Protein AF-A0A415ZCZ3-F1 (afdb_monomer)

pLDDT: mean 74.52, std 12.91, range [37.44, 90.75]

Secondary structure (DSSP, 8-state):
--SHHHHHHHHHHHHHHHTSTTS-TT-EEEEEEE-TTS-EEEEEEETTEEEE-SEEEEEEEETTEEEEEEEETT-------EEEEEESSSEEEEEEE--TTTT-EEEE-SEEEEEEEETTEEEEEEEETTEEEEEEEE--HHHHHHHHHHHHHHHHHHHHHHHHHHHHT-

Radius of gyration: 15.74 Å; Cα contacts (8 Å, |Δi|>4): 331; chains: 1; bounding box: 46×40×37 Å

Sequence (170 aa):
MKNYDLMTENARNMLQFAQRPDSGENVAVIVGTYDKKGRAVAVLWTGGCAISLDEVHGVWATDTGYGEIHYEKASEEDFEYGIFVESGDTMHFYIQLPDRQRGGRVVMASDLLITAVAGDYIFIFHAARDKFARFAYSNKPLLKAEVDLLTFEAQRALLECLQLNFEEER

Structure (mmCIF, N/CA/C/O backbone):
data_AF-A0A415ZCZ3-F1
#
_entry.id   AF-A0A415ZCZ3-F1
#
loop_
_atom_site.group_PDB
_atom_site.id
_atom_site.type_symbol
_atom_site.label_atom_id
_atom_site.label_alt_id
_atom_site.label_comp_id
_atom_site.label_asym_id
_atom_site.label_entity_id
_atom_site.label_seq_id
_atom_site.pdbx_PDB_ins_code
_atom_site.Cartn_x
_atom_site.Cartn_y
_atom_site.Cartn_z
_atom_site.occupancy
_atom_site.B_iso_or_equiv
_atom_site.auth_seq_id
_atom_site.auth_comp_id
_atom_site.auth_asym_id
_atom_site.auth_atom_id
_atom_site.pdbx_PDB_model_num
ATOM 1 N N . MET A 1 1 ? 4.910 22.446 -21.484 1.00 40.47 1 MET A N 1
ATOM 2 C CA . MET A 1 1 ? 4.104 22.406 -20.240 1.00 40.47 1 MET A CA 1
ATOM 3 C C . MET A 1 1 ? 2.751 21.797 -20.571 1.00 40.47 1 MET A C 1
ATOM 5 O O . MET A 1 1 ? 2.082 22.442 -21.367 1.00 40.47 1 MET A O 1
ATOM 9 N N . LYS A 1 2 ? 2.398 20.598 -20.052 1.00 37.44 2 LYS A N 1
ATOM 10 C CA . LYS A 1 2 ? 0.999 20.085 -19.937 1.00 37.44 2 LYS A CA 1
ATOM 11 C C . LYS A 1 2 ? 0.793 18.630 -19.437 1.00 37.44 2 LYS A C 1
ATOM 13 O O . LYS A 1 2 ? -0.345 18.202 -19.399 1.00 37.44 2 LYS A O 1
ATOM 18 N N . ASN A 1 3 ? 1.815 17.880 -19.002 1.00 41.22 3 ASN A N 1
ATOM 19 C CA . ASN A 1 3 ? 1.598 16.513 -18.463 1.00 41.22 3 ASN A CA 1
ATOM 20 C C . ASN A 1 3 ? 1.429 16.439 -16.933 1.00 41.22 3 ASN A C 1
ATOM 22 O O . ASN A 1 3 ? 1.062 15.391 -16.418 1.00 41.22 3 ASN A O 1
ATOM 26 N N . TYR A 1 4 ? 1.702 17.530 -16.208 1.00 43.53 4 TYR A N 1
ATOM 27 C CA . TYR A 1 4 ? 1.700 17.534 -14.738 1.00 43.53 4 TYR A CA 1
ATOM 28 C C . TYR A 1 4 ? 0.295 17.529 -14.115 1.00 43.53 4 TYR A C 1
ATOM 30 O O . TYR A 1 4 ? 0.147 17.067 -12.992 1.00 43.53 4 TYR A O 1
ATOM 38 N N . ASP A 1 5 ? -0.726 18.004 -14.835 1.00 58.34 5 ASP A N 1
ATOM 39 C CA . ASP A 1 5 ? -2.103 18.057 -14.317 1.00 58.34 5 ASP A CA 1
ATOM 40 C C . ASP A 1 5 ? -2.784 16.683 -14.376 1.00 58.34 5 ASP A C 1
ATOM 42 O O . ASP A 1 5 ? -3.421 16.255 -13.419 1.00 58.34 5 ASP A O 1
ATOM 46 N N . LEU A 1 6 ? -2.556 15.943 -15.467 1.00 57.22 6 LEU A N 1
ATOM 47 C CA . LEU A 1 6 ? -3.277 14.706 -15.767 1.00 57.22 6 LEU A CA 1
ATOM 48 C C . LEU A 1 6 ? -3.052 13.611 -14.711 1.00 57.22 6 LEU A C 1
ATOM 50 O O . LEU A 1 6 ? -3.971 12.883 -14.365 1.00 57.22 6 LEU A O 1
ATOM 54 N N . MET A 1 7 ? -1.834 13.485 -14.179 1.00 58.12 7 MET A N 1
ATOM 55 C CA . MET A 1 7 ? -1.492 12.391 -13.258 1.00 58.12 7 MET A CA 1
ATOM 56 C C . MET A 1 7 ? -2.022 12.627 -11.840 1.00 58.12 7 MET A C 1
ATOM 58 O O . MET A 1 7 ? -2.526 11.705 -11.203 1.00 58.12 7 MET A O 1
ATOM 62 N N . THR A 1 8 ? -1.969 13.869 -11.363 1.00 61.91 8 THR A N 1
ATOM 63 C CA . THR A 1 8 ? -2.585 14.272 -10.091 1.00 61.91 8 THR A CA 1
ATOM 64 C C . THR A 1 8 ? -4.110 14.221 -10.183 1.00 61.91 8 THR A C 1
ATOM 66 O O . THR A 1 8 ? -4.783 13.807 -9.238 1.00 61.91 8 THR A O 1
ATOM 69 N N . GLU A 1 9 ? -4.663 14.603 -11.335 1.00 67.12 9 GLU A N 1
ATOM 70 C CA . GLU A 1 9 ? -6.082 14.458 -11.643 1.00 67.12 9 GLU A CA 1
ATOM 71 C C . GLU A 1 9 ? -6.502 12.980 -11.646 1.00 67.12 9 GLU A C 1
ATOM 73 O O . GLU A 1 9 ? -7.494 12.642 -11.008 1.00 67.12 9 GLU A O 1
ATOM 78 N N . ASN A 1 10 ? -5.705 12.079 -12.229 1.00 63.59 10 ASN A N 1
ATOM 79 C CA . ASN A 1 10 ? -5.959 10.635 -12.206 1.00 63.59 10 ASN A CA 1
ATOM 80 C C . ASN A 1 10 ? -5.944 10.054 -10.784 1.00 63.59 10 ASN A C 1
ATOM 82 O O . ASN A 1 10 ? -6.875 9.342 -10.411 1.00 63.59 10 ASN A O 1
ATOM 86 N N . ALA A 1 11 ? -4.956 10.405 -9.954 1.00 64.94 11 ALA A N 1
ATOM 87 C CA . ALA A 1 11 ? -4.920 9.990 -8.547 1.00 64.94 11 ALA A CA 1
ATOM 88 C C . ALA A 1 11 ? -6.154 10.478 -7.768 1.00 64.94 11 ALA A C 1
ATOM 90 O O . ALA A 1 11 ? -6.779 9.721 -7.020 1.00 64.94 11 ALA A O 1
ATOM 91 N N . ARG A 1 12 ? -6.560 11.737 -7.986 1.00 71.62 12 ARG A N 1
ATOM 92 C CA . ARG A 1 12 ? -7.781 12.299 -7.394 1.00 71.62 12 ARG A CA 1
ATOM 93 C C . ARG A 1 12 ? -9.034 11.580 -7.893 1.00 71.62 12 ARG A C 1
ATOM 95 O O . ARG A 1 12 ? -9.917 11.297 -7.088 1.00 71.62 12 ARG A O 1
ATOM 102 N N . ASN A 1 13 ? -9.110 11.273 -9.184 1.00 73.62 13 ASN A N 1
ATOM 103 C CA . ASN A 1 13 ? -10.232 10.559 -9.787 1.00 73.62 13 ASN A CA 1
ATOM 104 C C . ASN A 1 13 ? -10.347 9.137 -9.234 1.00 73.62 13 ASN A C 1
ATOM 106 O O . ASN A 1 13 ? -11.454 8.702 -8.933 1.00 73.62 13 ASN A O 1
ATOM 110 N N . MET A 1 14 ? -9.226 8.443 -9.024 1.00 72.25 14 MET A N 1
ATOM 111 C CA . MET A 1 14 ? -9.206 7.116 -8.402 1.00 72.25 14 MET A CA 1
ATOM 112 C C . MET A 1 14 ? -9.674 7.150 -6.954 1.00 72.25 14 MET A C 1
ATOM 114 O O . MET A 1 14 ? -10.508 6.338 -6.563 1.00 72.25 14 MET A O 1
ATOM 118 N N . LEU A 1 15 ? -9.224 8.135 -6.174 1.00 76.00 15 LEU A N 1
ATOM 119 C CA . LEU A 1 15 ? -9.724 8.329 -4.815 1.00 76.00 15 LEU A CA 1
ATOM 120 C C . LEU A 1 15 ? -11.236 8.606 -4.808 1.00 76.00 15 LEU A C 1
ATOM 122 O O . LEU A 1 15 ? -11.975 7.992 -4.041 1.00 76.00 15 LEU A O 1
ATOM 126 N N . GLN A 1 16 ? -11.712 9.493 -5.687 1.00 78.38 16 GLN A N 1
ATOM 127 C CA . GLN A 1 16 ? -13.141 9.779 -5.833 1.00 78.38 16 GLN A CA 1
ATOM 128 C C . GLN A 1 16 ? -13.938 8.555 -6.288 1.00 78.38 16 GLN A C 1
ATOM 130 O O . GLN A 1 16 ? -15.086 8.397 -5.883 1.00 78.38 16 GLN A O 1
ATOM 135 N N . PHE A 1 17 ? -13.357 7.704 -7.133 1.00 76.81 17 PHE A N 1
ATOM 136 C CA . PHE A 1 17 ? -13.985 6.476 -7.599 1.00 76.81 17 PHE A CA 1
ATOM 137 C C . PHE A 1 17 ? -14.073 5.436 -6.478 1.00 76.81 17 PHE A C 1
ATOM 139 O O . PHE A 1 17 ? -15.163 4.938 -6.220 1.00 76.81 17 PHE A O 1
ATOM 146 N N . ALA A 1 18 ? -12.987 5.194 -5.737 1.00 77.12 18 ALA A N 1
ATOM 147 C CA . ALA A 1 18 ? -12.953 4.292 -4.578 1.00 77.12 18 ALA A CA 1
ATOM 148 C C . ALA A 1 18 ? -13.949 4.696 -3.473 1.00 77.12 18 ALA A C 1
ATOM 150 O O . ALA A 1 18 ? -14.417 3.861 -2.700 1.00 77.12 18 ALA A O 1
ATOM 151 N N . GLN A 1 19 ? -14.288 5.986 -3.407 1.00 78.75 19 GLN A N 1
ATOM 152 C CA . GLN A 1 19 ? -15.287 6.554 -2.499 1.00 78.75 19 GLN A CA 1
ATOM 153 C C . GLN A 1 19 ? -16.737 6.331 -2.945 1.00 78.75 19 GLN A C 1
ATOM 155 O O . GLN A 1 19 ? -17.657 6.627 -2.178 1.00 78.75 19 GLN A O 1
ATOM 160 N N . ARG A 1 20 ? -16.979 5.816 -4.154 1.00 80.81 20 ARG A N 1
ATOM 161 C CA . ARG A 1 20 ? -18.340 5.531 -4.608 1.00 80.81 20 ARG A CA 1
ATOM 162 C C . ARG A 1 20 ? -18.822 4.181 -4.068 1.00 80.81 20 ARG A C 1
ATOM 164 O O . ARG A 1 20 ? -18.077 3.203 -4.159 1.00 80.81 20 ARG A O 1
ATOM 171 N N . PRO A 1 21 ? -20.071 4.088 -3.577 1.00 75.81 21 PRO A N 1
ATOM 172 C CA . PRO A 1 21 ? -20.645 2.828 -3.098 1.00 75.81 21 PRO A CA 1
ATOM 173 C C . PRO A 1 21 ? -20.741 1.718 -4.159 1.00 75.81 21 PRO A C 1
ATOM 175 O O . PRO A 1 21 ? -20.871 0.553 -3.806 1.00 75.81 21 PRO A O 1
ATOM 178 N N . ASP A 1 22 ? -20.706 2.064 -5.449 1.00 75.38 22 ASP A N 1
ATOM 179 C CA . ASP A 1 22 ? -20.838 1.151 -6.592 1.00 75.38 22 ASP A CA 1
ATOM 180 C C . ASP A 1 22 ? -19.497 0.750 -7.234 1.00 75.38 22 ASP A C 1
ATOM 182 O O . ASP A 1 22 ? -19.489 -0.002 -8.206 1.00 75.38 22 ASP A O 1
ATOM 186 N N . SER A 1 23 ? -18.362 1.199 -6.683 1.00 67.56 23 SER A N 1
ATOM 187 C CA . SER A 1 23 ? -17.012 0.924 -7.214 1.00 67.56 23 SER A CA 1
ATOM 188 C C . SER A 1 23 ? -16.586 -0.555 -7.178 1.00 67.56 23 SER A C 1
ATOM 190 O O . SER A 1 23 ? -15.563 -0.916 -7.761 1.00 67.56 23 SER A O 1
ATOM 192 N N . GLY A 1 24 ? -17.390 -1.424 -6.554 1.00 64.62 24 GLY A N 1
ATOM 193 C CA . GLY A 1 24 ? -17.124 -2.855 -6.407 1.00 64.62 24 GLY A CA 1
ATOM 194 C C . GLY A 1 24 ? -15.917 -3.158 -5.509 1.00 64.62 24 GLY A C 1
ATOM 195 O O . GLY A 1 24 ? -15.283 -2.265 -4.956 1.00 64.62 24 GLY A O 1
ATOM 196 N N . GLU A 1 25 ? -15.585 -4.443 -5.362 1.00 60.44 25 GLU A N 1
ATOM 197 C CA . GLU A 1 25 ? -14.446 -4.908 -4.540 1.00 60.44 25 GLU A CA 1
ATOM 198 C C . GLU A 1 25 ? -13.083 -4.737 -5.234 1.00 60.44 25 GLU A C 1
ATOM 200 O O . GLU A 1 25 ? -12.035 -5.004 -4.652 1.00 60.44 25 GLU A O 1
ATOM 205 N N . ASN A 1 26 ? -13.087 -4.299 -6.493 1.00 62.44 26 ASN A N 1
ATOM 206 C CA . ASN A 1 26 ? -11.897 -4.283 -7.337 1.00 62.44 26 ASN A CA 1
ATOM 207 C C . ASN A 1 26 ? 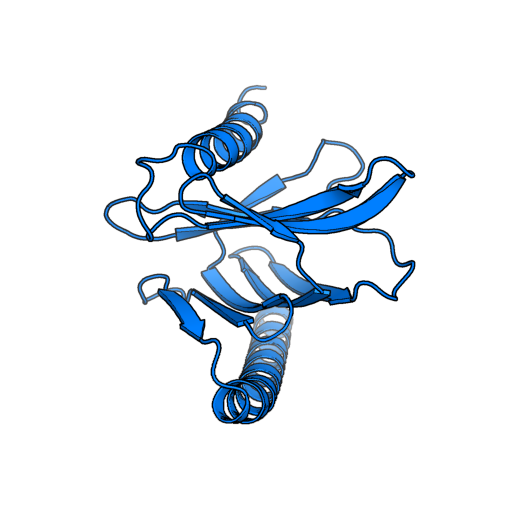-11.065 -3.005 -7.181 1.00 62.44 26 ASN A C 1
ATOM 209 O O . ASN A 1 26 ? -9.967 -2.934 -7.727 1.00 62.44 26 ASN A O 1
ATOM 213 N N . VAL A 1 27 ? -11.567 -1.976 -6.496 1.00 71.56 27 VAL A N 1
ATOM 214 C CA . VAL A 1 27 ? -10.825 -0.728 -6.286 1.00 71.56 27 VAL A CA 1
ATOM 215 C C . VAL A 1 27 ? -10.453 -0.573 -4.827 1.00 71.56 27 VAL A C 1
ATOM 217 O O . VAL A 1 27 ? -11.296 -0.651 -3.933 1.00 71.56 27 VAL A O 1
ATOM 220 N N . ALA A 1 28 ? -9.174 -0.302 -4.606 1.00 77.69 28 ALA A N 1
ATOM 221 C CA . ALA A 1 28 ? -8.606 -0.017 -3.307 1.00 77.69 28 ALA A CA 1
ATOM 222 C C . ALA A 1 28 ? -7.599 1.130 -3.430 1.00 77.69 28 ALA A C 1
ATOM 224 O O . ALA A 1 28 ? -6.889 1.249 -4.419 1.00 77.69 28 ALA A O 1
ATOM 225 N N . VAL A 1 29 ? -7.521 2.010 -2.444 1.00 79.88 29 VAL A N 1
ATOM 226 C CA . VAL A 1 29 ? -6.550 3.111 -2.439 1.00 79.88 29 VAL A CA 1
ATOM 227 C C . VAL A 1 29 ? -6.030 3.269 -1.019 1.00 79.88 29 VAL A C 1
ATOM 229 O O . VAL A 1 29 ? -6.824 3.495 -0.112 1.00 79.88 29 VAL A O 1
ATOM 232 N N . ILE A 1 30 ? -4.717 3.156 -0.813 1.00 83.50 30 ILE A N 1
ATOM 233 C CA . ILE A 1 30 ? -4.075 3.418 0.481 1.00 83.50 30 ILE A CA 1
ATOM 234 C C . ILE A 1 30 ? -3.425 4.792 0.418 1.00 83.50 30 ILE A C 1
ATOM 236 O O . ILE A 1 30 ? -2.528 5.026 -0.386 1.00 83.50 30 ILE A O 1
ATOM 240 N N . VAL A 1 31 ? -3.846 5.703 1.287 1.00 79.75 31 VAL A N 1
ATOM 241 C CA . VAL A 1 31 ? -3.305 7.066 1.339 1.00 79.75 31 VAL A CA 1
ATOM 242 C C . VAL A 1 31 ? -2.884 7.409 2.760 1.00 79.75 31 VAL A C 1
ATOM 244 O O . VAL A 1 31 ? -3.649 7.204 3.704 1.00 79.75 31 VAL A O 1
ATOM 247 N N . GLY A 1 32 ? -1.681 7.971 2.898 1.00 76.50 32 GLY A N 1
ATOM 248 C CA . GLY A 1 32 ? -1.281 8.708 4.093 1.00 76.50 32 GLY A CA 1
ATOM 249 C C . GLY A 1 32 ? -2.005 10.057 4.160 1.00 76.50 32 GLY A C 1
ATOM 250 O O . GLY A 1 32 ? -2.003 10.824 3.201 1.00 76.50 32 GLY A O 1
ATOM 251 N N . THR A 1 33 ? -2.657 10.343 5.280 1.00 73.12 33 THR A N 1
ATOM 252 C CA . THR A 1 33 ? -3.367 11.599 5.563 1.00 73.12 33 THR A CA 1
ATOM 253 C C . THR A 1 33 ? -3.140 12.007 7.020 1.00 73.12 33 THR A C 1
ATOM 255 O O . THR A 1 33 ? -2.425 11.337 7.756 1.00 73.12 33 THR A O 1
ATOM 258 N N . TYR A 1 34 ? -3.763 13.097 7.461 1.00 75.62 34 TYR A N 1
ATOM 259 C CA . TYR A 1 34 ? -3.776 13.523 8.857 1.00 75.62 34 TYR A CA 1
ATOM 260 C C . TYR A 1 34 ? -5.191 13.462 9.444 1.00 75.62 34 TYR A C 1
ATOM 262 O O . TYR A 1 34 ? -6.181 13.723 8.753 1.00 75.62 34 TYR A O 1
ATOM 270 N N . ASP A 1 35 ? -5.301 13.115 10.727 1.00 77.38 35 ASP A N 1
ATOM 271 C CA . ASP A 1 35 ? -6.559 13.173 11.470 1.00 77.38 35 ASP A CA 1
ATOM 272 C C . ASP A 1 35 ? -6.926 14.616 11.884 1.00 77.38 35 ASP A C 1
ATOM 274 O O . ASP A 1 35 ? -6.181 15.571 11.664 1.00 77.38 35 ASP A O 1
ATOM 278 N N . LYS A 1 36 ? -8.083 14.806 12.538 1.00 76.38 36 LYS A N 1
ATOM 279 C CA . LYS A 1 36 ? -8.549 16.138 12.989 1.00 76.38 36 LYS A CA 1
ATOM 280 C C . LYS A 1 36 ? -7.614 16.834 13.991 1.00 76.38 36 LYS A C 1
ATOM 282 O O . LYS A 1 36 ? -7.793 18.021 14.246 1.00 76.38 36 LYS A O 1
ATOM 287 N N . LYS A 1 37 ? -6.683 16.102 14.605 1.00 81.94 37 LYS A N 1
ATOM 288 C CA . LYS A 1 37 ? -5.676 16.620 15.538 1.00 81.94 37 LYS A CA 1
ATOM 289 C C . LYS A 1 37 ? -4.319 16.829 14.853 1.00 81.94 37 LYS A C 1
ATOM 291 O O . LYS A 1 37 ? -3.369 17.185 15.540 1.00 81.94 37 LYS A O 1
ATOM 296 N N . GLY A 1 38 ? -4.231 16.615 13.539 1.00 73.19 38 GLY A N 1
ATOM 297 C CA . GLY A 1 38 ? -2.998 16.738 12.767 1.00 73.19 38 GLY A CA 1
ATOM 298 C C . GLY A 1 38 ? -2.050 15.548 12.914 1.00 73.19 38 GLY A C 1
ATOM 299 O O . GLY A 1 38 ? -0.875 15.692 12.606 1.00 73.19 38 GLY A O 1
ATOM 300 N N . ARG A 1 39 ? -2.516 14.388 13.398 1.00 78.81 39 ARG A N 1
ATOM 301 C CA . ARG A 1 39 ? -1.683 13.178 13.521 1.00 78.81 39 ARG A CA 1
ATOM 302 C C . ARG A 1 39 ? -1.713 12.384 12.225 1.00 78.81 39 ARG A C 1
ATOM 304 O O . ARG A 1 39 ? -2.796 12.205 11.670 1.00 78.81 39 ARG A O 1
ATOM 311 N N . ALA A 1 40 ? -0.560 11.899 11.773 1.00 75.75 40 ALA A N 1
ATOM 312 C CA . ALA A 1 40 ? -0.463 11.085 10.567 1.00 75.75 40 ALA A CA 1
ATOM 313 C C . ALA A 1 40 ? -1.246 9.768 10.718 1.00 75.75 40 ALA A C 1
ATOM 315 O O . ALA A 1 40 ? -1.154 9.079 11.736 1.00 75.75 40 ALA A O 1
ATOM 316 N N . VAL A 1 41 ? -2.039 9.426 9.705 1.00 79.12 41 VAL A N 1
ATOM 317 C CA . VAL A 1 41 ? -2.822 8.190 9.618 1.00 79.12 41 VAL A CA 1
ATOM 318 C C . VAL A 1 41 ? -2.809 7.638 8.197 1.00 79.12 41 VAL A 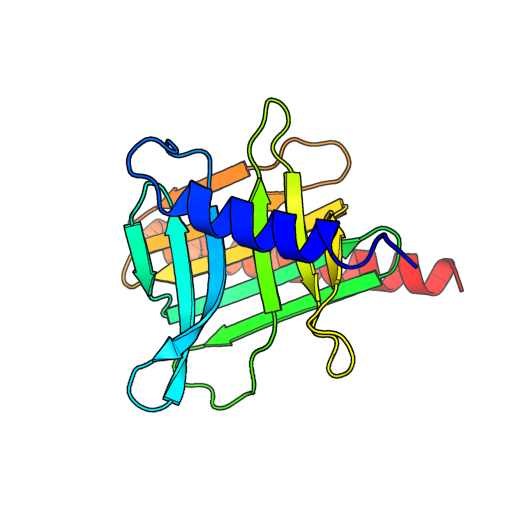C 1
ATOM 320 O O . VAL A 1 41 ? -2.981 8.390 7.242 1.00 79.12 41 VAL A O 1
ATOM 323 N N . ALA A 1 42 ? -2.665 6.326 8.041 1.00 85.56 42 ALA A N 1
ATOM 324 C CA . ALA A 1 42 ? -2.911 5.663 6.764 1.00 85.56 42 ALA A CA 1
ATOM 325 C C . ALA A 1 42 ? -4.381 5.220 6.676 1.00 85.56 42 ALA A C 1
ATOM 327 O O . ALA A 1 42 ? -4.969 4.757 7.658 1.00 85.56 42 ALA A O 1
ATOM 328 N N . VAL A 1 43 ? -5.001 5.385 5.507 1.00 86.75 43 VAL A N 1
ATOM 329 C CA . VAL A 1 43 ? -6.408 5.029 5.272 1.00 86.75 43 VAL A CA 1
ATOM 330 C C . VAL A 1 43 ? -6.538 4.238 3.979 1.00 86.75 43 VAL A C 1
ATOM 332 O O . VAL A 1 43 ? -6.078 4.688 2.930 1.00 86.75 43 VAL A O 1
ATOM 335 N N . LEU A 1 44 ? -7.210 3.090 4.060 1.00 87.44 44 LEU A N 1
ATOM 336 C CA . LEU A 1 44 ? -7.666 2.306 2.918 1.00 87.44 44 LEU A CA 1
ATOM 337 C C . LEU A 1 44 ? -9.069 2.761 2.499 1.00 87.44 44 LEU A C 1
ATOM 339 O O . LEU A 1 44 ? -10.006 2.723 3.296 1.00 87.44 44 LEU A O 1
ATOM 343 N N . TRP A 1 45 ? -9.219 3.141 1.236 1.00 84.06 45 TRP A N 1
ATOM 344 C CA . TRP A 1 45 ? -10.490 3.459 0.596 1.00 84.06 45 TRP A CA 1
ATOM 345 C C . TRP A 1 45 ? -10.881 2.346 -0.367 1.00 84.06 45 TRP A C 1
ATOM 347 O O . TRP A 1 45 ? -10.116 2.040 -1.278 1.00 84.06 45 TRP A O 1
ATOM 357 N N . THR A 1 46 ? -12.052 1.743 -0.183 1.00 81.94 46 THR A N 1
ATOM 358 C CA . THR A 1 46 ? -12.570 0.679 -1.059 1.00 81.94 46 THR A CA 1
ATOM 359 C C . THR A 1 46 ? -14.087 0.566 -0.917 1.00 81.94 46 THR A C 1
ATOM 361 O O . THR A 1 46 ? -14.600 0.705 0.194 1.00 81.94 46 THR A O 1
ATOM 364 N N . GLY A 1 47 ? -14.826 0.365 -2.015 1.00 77.06 47 GLY A N 1
ATOM 365 C CA . GLY A 1 47 ? -16.284 0.172 -1.982 1.00 77.06 47 GLY A CA 1
ATOM 366 C C . GLY A 1 47 ? -17.064 1.286 -1.265 1.00 77.06 47 GLY A C 1
ATOM 367 O O . GLY A 1 47 ? -18.027 1.011 -0.551 1.00 77.06 47 GLY A O 1
ATOM 368 N N . GLY A 1 48 ? -16.609 2.540 -1.357 1.00 77.06 48 GLY A N 1
ATOM 369 C CA . GLY A 1 48 ? -17.194 3.677 -0.637 1.00 77.06 48 GLY A CA 1
ATOM 370 C C . GLY A 1 48 ? -16.920 3.712 0.871 1.00 77.06 48 GLY A C 1
ATOM 371 O O . GLY A 1 48 ? -17.436 4.584 1.570 1.00 77.06 48 GLY A O 1
ATOM 372 N N . CYS A 1 49 ? -16.099 2.796 1.381 1.00 81.88 49 CYS A N 1
ATOM 373 C CA . CYS A 1 49 ? -15.683 2.726 2.775 1.00 81.88 49 CYS A CA 1
ATOM 374 C C . CYS A 1 49 ? -14.287 3.332 2.964 1.00 81.88 49 CYS A C 1
ATOM 376 O O . CYS A 1 49 ? -13.432 3.240 2.085 1.00 81.88 49 CYS A O 1
ATOM 378 N N . ALA A 1 50 ? -14.058 3.922 4.140 1.00 86.50 50 ALA A N 1
ATOM 379 C CA . ALA A 1 50 ? -12.759 4.421 4.583 1.00 86.50 50 ALA A CA 1
ATOM 380 C C . ALA A 1 50 ? -12.355 3.679 5.860 1.00 86.50 50 ALA A C 1
ATOM 382 O O . ALA A 1 50 ? -13.042 3.773 6.880 1.00 86.50 50 ALA A O 1
ATOM 383 N N . ILE A 1 51 ? -11.255 2.937 5.802 1.00 88.12 51 ILE A N 1
ATOM 384 C CA . ILE A 1 51 ? -10.768 2.080 6.881 1.00 88.12 51 ILE A CA 1
ATOM 385 C C . ILE A 1 51 ? -9.426 2.635 7.345 1.00 88.12 51 ILE A C 1
ATOM 387 O O . ILE A 1 51 ? -8.467 2.674 6.578 1.00 88.12 51 ILE A O 1
ATOM 391 N N . SER A 1 52 ? -9.349 3.089 8.596 1.00 89.31 52 SER A N 1
ATOM 392 C CA . SER A 1 52 ? -8.070 3.478 9.196 1.00 89.31 52 SER A CA 1
ATOM 393 C C . SER A 1 52 ? -7.186 2.250 9.375 1.00 89.31 52 SER A C 1
ATOM 395 O O . SER A 1 52 ? -7.633 1.250 9.933 1.00 89.31 52 SER A O 1
ATOM 397 N N . LEU A 1 53 ? -5.946 2.354 8.916 1.00 89.19 53 LEU A N 1
ATOM 398 C CA . LEU A 1 53 ? -4.948 1.301 9.016 1.00 89.19 53 LEU A CA 1
ATOM 399 C C . LEU A 1 53 ? -4.110 1.521 10.278 1.00 89.19 53 LEU A C 1
ATOM 401 O O . LEU A 1 53 ? -3.852 2.658 10.680 1.00 89.19 53 LEU A O 1
ATOM 405 N N . ASP A 1 54 ? -3.716 0.426 10.913 1.00 89.06 54 ASP A N 1
ATOM 406 C CA . ASP A 1 54 ? -2.812 0.422 12.061 1.00 89.06 54 ASP A CA 1
ATOM 407 C C . ASP A 1 54 ? -1.350 0.276 11.618 1.00 89.06 54 ASP A C 1
ATOM 409 O O . ASP A 1 54 ? -0.460 0.836 12.255 1.00 89.06 54 ASP A O 1
ATOM 413 N N . GLU A 1 55 ? -1.122 -0.411 10.497 1.00 87.75 55 GLU A N 1
ATOM 414 C CA . GLU A 1 55 ? 0.201 -0.748 9.973 1.00 87.75 55 GLU A CA 1
ATOM 415 C C . GLU A 1 55 ? 0.140 -0.891 8.445 1.00 87.75 55 GLU A C 1
ATOM 417 O O . GLU A 1 55 ? -0.868 -1.362 7.905 1.00 87.75 55 GLU A O 1
ATOM 422 N N . VAL A 1 56 ? 1.194 -0.467 7.746 1.00 86.56 56 VAL A N 1
ATOM 423 C CA . VAL A 1 56 ? 1.384 -0.692 6.305 1.00 86.56 56 VAL A CA 1
ATOM 424 C C . VAL A 1 56 ? 2.855 -0.965 6.033 1.00 86.56 56 VAL A C 1
ATOM 426 O O . VAL A 1 56 ? 3.687 -0.088 6.249 1.00 86.56 56 VAL A O 1
ATOM 429 N N . HIS A 1 57 ? 3.166 -2.125 5.469 1.00 86.81 57 HIS A N 1
ATOM 430 C CA . HIS A 1 57 ? 4.510 -2.456 5.009 1.00 86.81 57 HIS A CA 1
ATOM 431 C C . HIS A 1 57 ? 4.500 -2.832 3.547 1.00 86.81 57 HIS A C 1
ATOM 433 O O . HIS A 1 57 ? 3.570 -3.478 3.069 1.00 86.81 57 HIS A O 1
ATOM 439 N N . GLY A 1 58 ? 5.539 -2.459 2.816 1.00 87.62 58 GLY A N 1
ATOM 440 C CA . GLY A 1 58 ? 5.653 -2.928 1.454 1.00 87.62 58 GLY A CA 1
ATOM 441 C C . GLY A 1 58 ? 6.900 -2.502 0.729 1.00 87.62 58 GLY A C 1
ATOM 442 O O . GLY A 1 58 ? 7.620 -1.598 1.139 1.00 87.62 58 GLY A O 1
ATOM 443 N N . VAL A 1 59 ? 7.097 -3.163 -0.401 1.00 88.12 59 VAL A N 1
ATOM 444 C CA . VAL A 1 59 ? 8.163 -2.876 -1.352 1.00 88.12 59 VAL A CA 1
ATOM 445 C C . VAL A 1 59 ? 7.525 -2.619 -2.700 1.00 88.12 59 VAL A C 1
ATOM 447 O O . VAL A 1 59 ? 6.515 -3.237 -3.063 1.00 88.12 59 VAL A O 1
ATOM 450 N N . TRP A 1 60 ? 8.115 -1.696 -3.442 1.00 86.81 60 TRP A N 1
ATOM 451 C CA . TRP A 1 60 ? 7.680 -1.367 -4.781 1.00 86.81 60 TRP A CA 1
ATOM 452 C C . TRP A 1 60 ? 8.846 -1.141 -5.726 1.00 86.81 60 TRP A C 1
ATOM 454 O O . TRP A 1 60 ? 9.918 -0.699 -5.321 1.00 86.81 60 TRP A O 1
ATOM 464 N N . ALA A 1 61 ? 8.595 -1.385 -7.006 1.00 86.25 61 ALA A N 1
ATOM 465 C CA . ALA A 1 61 ? 9.482 -1.058 -8.104 1.00 86.25 61 ALA A CA 1
ATOM 466 C C . ALA A 1 61 ? 8.717 -0.439 -9.268 1.00 86.25 61 ALA A C 1
ATOM 468 O O . ALA A 1 61 ? 7.529 -0.674 -9.476 1.00 86.25 61 ALA A O 1
ATOM 469 N N . THR A 1 62 ? 9.441 0.350 -10.040 1.00 81.12 62 THR A N 1
ATOM 470 C CA . THR A 1 62 ? 9.048 0.941 -11.313 1.00 81.12 62 THR A CA 1
ATOM 471 C C . THR A 1 62 ? 10.204 0.765 -12.285 1.00 81.12 62 THR A C 1
ATOM 473 O O . THR A 1 62 ? 11.327 0.475 -11.874 1.00 81.12 62 THR A O 1
ATOM 476 N N . ASP A 1 63 ? 9.982 1.094 -13.554 1.00 77.62 63 ASP A N 1
ATOM 477 C CA . ASP A 1 63 ? 11.047 1.103 -14.564 1.00 77.62 63 ASP A CA 1
ATOM 478 C C . ASP A 1 63 ? 12.215 2.057 -14.241 1.00 77.62 63 ASP A C 1
ATOM 480 O O . ASP A 1 63 ? 13.251 2.003 -14.893 1.00 77.62 63 ASP A O 1
ATOM 484 N N . THR A 1 64 ? 12.051 2.980 -13.287 1.00 75.56 64 THR A N 1
ATOM 485 C CA . THR A 1 64 ? 13.043 4.031 -12.993 1.00 75.56 64 THR A CA 1
ATOM 486 C C . THR A 1 64 ? 13.550 4.039 -11.555 1.00 75.56 64 THR A C 1
ATOM 488 O O . THR A 1 64 ? 14.360 4.894 -11.204 1.00 75.56 64 THR A O 1
ATOM 491 N N . GLY A 1 65 ? 13.066 3.136 -10.708 1.00 82.06 65 GLY A N 1
ATOM 492 C CA . GLY A 1 65 ? 13.474 3.072 -9.309 1.00 82.06 65 GLY A CA 1
ATOM 493 C C . GLY A 1 65 ? 12.585 2.164 -8.480 1.00 82.06 65 GLY A C 1
ATOM 494 O O . GLY A 1 65 ? 11.523 1.740 -8.934 1.00 82.06 65 GLY A O 1
ATOM 495 N N . TYR A 1 66 ? 13.012 1.920 -7.250 1.00 86.69 66 TYR A N 1
ATOM 496 C CA . TYR A 1 66 ? 12.326 1.097 -6.262 1.00 86.69 66 TYR A CA 1
ATOM 497 C C . TYR A 1 66 ? 12.338 1.787 -4.895 1.00 86.69 66 TYR A C 1
ATOM 499 O O . TYR A 1 66 ? 13.048 2.778 -4.695 1.00 86.69 66 TYR A O 1
ATOM 507 N N . GLY A 1 67 ? 11.564 1.262 -3.952 1.00 82.56 67 GLY A N 1
ATOM 508 C CA . GLY A 1 67 ? 11.559 1.756 -2.586 1.00 82.56 67 GLY A CA 1
ATOM 509 C C . GLY A 1 67 ? 10.703 0.928 -1.643 1.00 82.56 67 GLY A C 1
ATOM 510 O O . GLY A 1 67 ? 10.113 -0.087 -2.017 1.00 82.56 67 GLY A O 1
ATOM 511 N N . GLU A 1 68 ? 10.647 1.406 -0.407 1.00 84.56 68 GLU A N 1
ATOM 512 C CA . GLU A 1 68 ? 9.949 0.765 0.699 1.00 84.56 68 GLU A CA 1
ATOM 513 C C . GLU A 1 68 ? 8.879 1.691 1.284 1.00 84.56 68 GLU A C 1
ATOM 515 O O . GLU A 1 68 ? 8.868 2.906 1.065 1.00 84.56 68 GLU A O 1
ATOM 520 N N . ILE A 1 69 ? 7.949 1.078 2.001 1.00 80.31 69 ILE A N 1
ATOM 521 C CA . ILE A 1 69 ? 6.750 1.661 2.590 1.00 80.31 69 ILE A CA 1
ATOM 522 C C . ILE A 1 69 ? 6.682 1.109 4.011 1.00 80.31 69 ILE A C 1
ATOM 524 O O . ILE A 1 69 ? 6.624 -0.106 4.185 1.00 80.31 69 ILE A O 1
ATOM 528 N N . HIS A 1 70 ? 6.705 1.987 5.014 1.00 81.69 70 HIS A N 1
ATOM 529 C CA . HIS A 1 70 ? 6.689 1.613 6.430 1.00 81.69 70 HIS A CA 1
ATOM 530 C C . HIS A 1 70 ? 5.823 2.572 7.234 1.00 81.69 70 HIS A C 1
ATOM 532 O O . HIS A 1 70 ? 6.262 3.665 7.573 1.00 81.69 70 HIS A O 1
ATOM 538 N N . TYR A 1 71 ? 4.593 2.164 7.535 1.00 82.19 71 TYR A N 1
ATOM 539 C CA . TYR A 1 71 ? 3.657 2.880 8.394 1.00 82.19 71 TYR A CA 1
ATOM 540 C C . TYR A 1 71 ? 3.388 2.049 9.631 1.00 82.19 71 TYR A C 1
ATOM 542 O O . TYR A 1 71 ? 2.967 0.902 9.515 1.00 82.19 71 TYR A O 1
ATOM 550 N N . GLU A 1 72 ? 3.499 2.669 10.795 1.00 82.69 72 GLU A N 1
ATOM 551 C CA . GLU A 1 72 ? 2.971 2.120 12.033 1.00 82.69 72 GLU A CA 1
ATOM 552 C C . GLU A 1 72 ? 2.333 3.262 12.817 1.00 82.69 72 GLU A C 1
ATOM 554 O O . GLU A 1 72 ? 2.926 4.325 12.988 1.00 82.69 72 GLU A O 1
ATOM 559 N N . LYS A 1 73 ? 1.112 3.067 13.313 1.00 77.81 73 LYS A N 1
ATOM 560 C CA . LYS A 1 73 ? 0.321 4.112 13.989 1.00 77.81 73 LYS A CA 1
ATOM 561 C C . LYS A 1 73 ? 0.976 4.698 15.249 1.00 77.81 73 LYS A C 1
ATOM 563 O O . LYS A 1 73 ? 0.529 5.736 15.737 1.00 77.81 73 LYS A O 1
ATOM 568 N N . ALA A 1 74 ? 1.997 4.032 15.790 1.00 67.88 74 ALA A N 1
ATOM 569 C CA . ALA A 1 74 ? 2.803 4.498 16.917 1.00 67.88 74 ALA A CA 1
ATOM 570 C C . ALA A 1 74 ? 4.076 5.271 16.503 1.00 67.88 74 ALA A C 1
ATOM 572 O O . ALA A 1 74 ? 4.738 5.829 17.376 1.00 67.88 74 ALA A O 1
ATOM 573 N N . SER A 1 75 ? 4.415 5.313 15.210 1.00 62.34 75 SER A N 1
ATOM 574 C CA . SER A 1 75 ? 5.582 6.017 14.667 1.00 62.34 75 SER A CA 1
ATOM 575 C C . SER A 1 75 ? 5.273 7.499 14.402 1.00 62.34 75 SER A C 1
ATOM 577 O O . SER A 1 75 ? 4.215 7.836 13.870 1.00 62.34 75 SER A O 1
ATOM 579 N N . GLU A 1 76 ? 6.200 8.389 14.779 1.00 51.53 76 GLU A N 1
ATOM 580 C CA . GLU A 1 76 ? 6.154 9.833 14.478 1.00 51.53 76 GLU A CA 1
ATOM 581 C C . GLU A 1 76 ? 6.809 10.191 13.128 1.00 51.53 76 GLU A C 1
ATOM 583 O O . GLU A 1 76 ? 6.925 11.372 12.807 1.00 51.53 76 GLU A O 1
ATOM 588 N N . GLU A 1 77 ? 7.259 9.214 12.331 1.00 52.50 77 GLU A N 1
ATOM 589 C CA . GLU A 1 77 ? 7.912 9.510 11.050 1.00 52.50 77 GLU A CA 1
ATOM 590 C C . GLU A 1 77 ? 6.938 10.086 10.004 1.00 52.50 77 GLU A C 1
ATOM 592 O O . GLU A 1 77 ? 5.792 9.650 9.857 1.00 52.50 77 GLU A O 1
ATOM 597 N N . ASP A 1 78 ? 7.417 11.103 9.277 1.00 45.22 78 ASP A N 1
ATOM 598 C CA . ASP A 1 78 ? 6.657 11.863 8.283 1.00 45.22 78 ASP A CA 1
ATOM 599 C C . ASP A 1 78 ? 6.256 11.002 7.074 1.00 45.22 78 ASP A C 1
ATOM 601 O O . ASP A 1 78 ? 7.089 10.361 6.432 1.00 45.22 78 ASP A O 1
ATOM 605 N N . PHE A 1 79 ? 4.975 11.066 6.706 1.00 51.75 79 PHE A N 1
ATOM 606 C CA . PHE A 1 79 ? 4.393 10.326 5.589 1.00 51.75 79 PHE A CA 1
ATOM 607 C C . PHE A 1 79 ? 4.001 11.229 4.422 1.00 51.75 79 PHE A C 1
ATOM 609 O O . PHE A 1 79 ? 3.088 12.041 4.543 1.00 51.75 79 PHE A O 1
ATOM 616 N N . GLU A 1 80 ? 4.590 10.998 3.251 1.00 50.66 80 GLU A N 1
ATOM 617 C CA . GLU A 1 80 ? 4.033 11.440 1.968 1.00 50.66 80 GLU A CA 1
ATOM 618 C C . GLU A 1 80 ? 4.190 10.320 0.932 1.00 50.66 80 GLU A C 1
ATOM 620 O O . GLU A 1 80 ? 5.056 10.365 0.067 1.00 50.66 80 GLU A O 1
ATOM 625 N N . TYR A 1 81 ? 3.3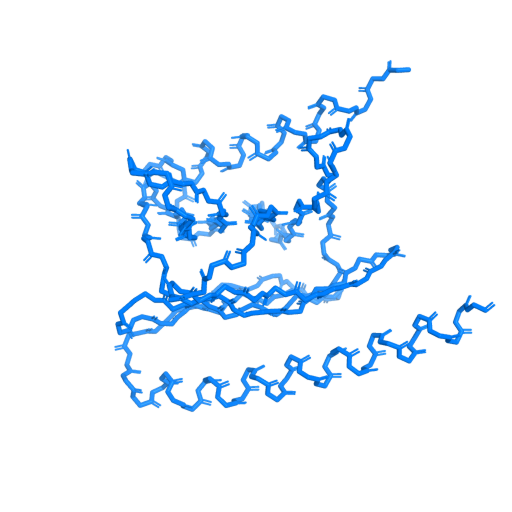51 9.289 0.999 1.00 55.34 81 TYR A N 1
ATOM 626 C CA . TYR A 1 81 ? 3.149 8.398 -0.142 1.00 55.34 81 TYR A CA 1
ATOM 627 C C . TYR A 1 81 ? 1.683 7.971 -0.242 1.00 55.34 81 TYR A C 1
ATOM 629 O O . TYR A 1 81 ? 0.996 7.764 0.762 1.00 55.34 81 TYR A O 1
ATOM 637 N N . GLY A 1 82 ? 1.188 7.876 -1.474 1.00 55.69 82 GLY A N 1
ATOM 638 C CA . GLY A 1 82 ? -0.147 7.367 -1.788 1.00 55.69 82 GLY A CA 1
ATOM 639 C C . GLY A 1 82 ? -0.028 6.186 -2.740 1.00 55.69 82 GLY A C 1
ATOM 640 O O . GLY A 1 82 ? 0.629 6.301 -3.765 1.00 55.69 82 GLY A O 1
ATOM 641 N N . ILE A 1 83 ? -0.635 5.049 -2.421 1.00 62.38 83 ILE A N 1
ATOM 642 C CA . ILE A 1 83 ? -0.742 3.897 -3.320 1.00 62.38 83 ILE A CA 1
ATOM 643 C C . ILE A 1 83 ? -2.168 3.871 -3.864 1.00 62.38 83 ILE A C 1
ATOM 645 O O . ILE A 1 83 ? -3.141 3.799 -3.112 1.00 62.38 83 ILE A O 1
ATOM 649 N N . PHE A 1 84 ? -2.298 3.903 -5.179 1.00 60.44 84 PHE A N 1
ATOM 650 C CA . PHE A 1 84 ? -3.568 3.915 -5.888 1.00 60.44 84 PHE A CA 1
ATOM 651 C C . PHE A 1 84 ? -3.712 2.608 -6.659 1.00 60.44 84 PHE A C 1
ATOM 653 O O . PHE A 1 84 ? -2.826 2.243 -7.429 1.00 60.44 84 PHE A O 1
ATOM 660 N N . VAL A 1 85 ? -4.825 1.902 -6.479 1.00 58.31 85 VAL A N 1
ATOM 661 C CA . VAL A 1 85 ? -5.167 0.746 -7.313 1.00 58.31 85 VAL A CA 1
ATOM 662 C C . VAL A 1 85 ? -6.241 1.185 -8.294 1.00 58.31 85 VAL A C 1
ATOM 664 O O . VAL A 1 85 ? -7.341 1.550 -7.884 1.00 58.31 85 VAL A O 1
ATOM 667 N N . GLU A 1 86 ? -5.925 1.159 -9.586 1.00 50.88 86 GLU A N 1
ATOM 668 C CA . GLU A 1 86 ? -6.917 1.347 -10.644 1.00 50.88 86 GLU A CA 1
ATOM 669 C C . GLU A 1 86 ? -7.258 -0.028 -11.217 1.00 50.88 86 GLU A C 1
ATOM 671 O O . GLU A 1 86 ? -6.402 -0.726 -11.769 1.00 50.88 86 GLU A O 1
ATOM 676 N N . SER A 1 87 ? -8.520 -0.432 -11.080 1.00 44.69 87 SER A N 1
ATOM 677 C CA . SER A 1 87 ? -9.033 -1.622 -11.749 1.00 44.69 87 SER A CA 1
ATOM 678 C C . SER A 1 87 ? -9.904 -1.240 -12.940 1.00 44.69 87 SER A C 1
ATOM 680 O O . SER A 1 87 ? -11.085 -0.922 -12.822 1.00 44.69 87 SER A O 1
ATOM 682 N N . GLY A 1 88 ? -9.284 -1.283 -14.119 1.00 50.88 88 GLY A N 1
ATOM 683 C CA . GLY A 1 88 ? -9.971 -1.607 -15.369 1.00 50.88 88 GLY A CA 1
ATOM 684 C C . GLY A 1 88 ? -9.842 -3.105 -15.685 1.00 50.88 88 GLY A C 1
ATOM 685 O O . GLY A 1 88 ? -9.537 -3.908 -14.802 1.00 50.88 88 GLY A O 1
ATOM 686 N N . ASP A 1 89 ? -10.004 -3.478 -16.961 1.00 45.19 89 ASP A N 1
ATOM 687 C CA . ASP A 1 89 ? -9.878 -4.866 -17.461 1.00 45.19 89 ASP A CA 1
ATOM 688 C C . ASP A 1 89 ? -8.488 -5.496 -17.223 1.00 45.19 89 ASP A C 1
ATOM 690 O O . ASP A 1 89 ? -8.326 -6.718 -17.233 1.00 45.19 89 ASP A O 1
ATOM 694 N N . THR A 1 90 ? -7.485 -4.666 -16.946 1.00 53.59 90 THR A N 1
ATOM 695 C CA . THR A 1 90 ? -6.189 -5.045 -16.387 1.00 53.59 90 THR A CA 1
ATOM 696 C C . THR A 1 90 ? -5.973 -4.222 -15.124 1.00 53.59 90 THR A C 1
ATOM 698 O O . THR A 1 90 ? -5.830 -3.001 -15.174 1.00 53.59 90 THR A O 1
ATOM 701 N N . MET A 1 91 ? -6.012 -4.880 -13.967 1.00 63.03 91 MET A N 1
ATOM 702 C CA . MET A 1 91 ? -5.735 -4.223 -12.695 1.00 63.03 91 MET A CA 1
ATOM 703 C C . MET A 1 91 ? -4.267 -3.774 -12.670 1.00 63.03 91 MET A C 1
ATOM 705 O O . MET A 1 91 ? -3.373 -4.604 -12.852 1.00 63.03 91 MET A O 1
ATOM 709 N N . HIS A 1 92 ? -4.025 -2.480 -12.454 1.00 68.38 92 HIS A N 1
ATOM 710 C CA . HIS A 1 92 ? -2.686 -1.902 -12.337 1.00 68.38 92 HIS A CA 1
ATOM 711 C C . HIS A 1 92 ? -2.543 -1.188 -10.992 1.00 68.38 92 HIS A C 1
ATOM 713 O O . HIS A 1 92 ? -3.487 -0.584 -10.476 1.00 68.38 92 HIS A O 1
ATOM 719 N N . PHE A 1 93 ? -1.339 -1.245 -10.428 1.00 73.88 93 PHE A N 1
ATOM 720 C CA . PHE A 1 93 ? -0.992 -0.489 -9.234 1.00 73.88 93 PHE A CA 1
ATOM 721 C C . PHE A 1 93 ? -0.191 0.750 -9.605 1.00 73.88 93 PHE A C 1
ATOM 723 O O . PHE A 1 93 ? 0.765 0.689 -10.377 1.00 73.88 93 PHE A O 1
ATOM 730 N N . TYR A 1 94 ? -0.561 1.867 -8.998 1.00 75.12 94 TYR A N 1
ATOM 731 C CA . TYR A 1 94 ? 0.109 3.144 -9.129 1.00 75.12 94 TYR A CA 1
ATOM 732 C C . TYR A 1 94 ? 0.588 3.614 -7.762 1.00 75.12 94 TYR A C 1
ATOM 734 O O . TYR A 1 94 ? -0.062 3.405 -6.741 1.00 75.12 94 TYR A O 1
ATOM 742 N N . ILE A 1 95 ? 1.730 4.280 -7.739 1.00 74.94 95 ILE A N 1
ATOM 743 C CA . ILE A 1 95 ? 2.344 4.810 -6.528 1.00 74.94 95 ILE A CA 1
ATOM 744 C C . ILE A 1 95 ? 2.611 6.282 -6.764 1.00 74.94 95 ILE A C 1
ATOM 746 O O . ILE A 1 95 ? 3.215 6.664 -7.761 1.00 74.94 95 ILE A O 1
ATOM 750 N N . GLN A 1 96 ? 2.155 7.118 -5.850 1.00 73.94 96 GLN A N 1
ATOM 751 C CA . GLN A 1 96 ? 2.551 8.505 -5.750 1.00 73.94 96 GLN A CA 1
ATOM 752 C C . GLN A 1 96 ? 3.776 8.586 -4.857 1.00 73.94 96 GLN A C 1
ATOM 754 O O . GLN A 1 96 ? 3.697 8.400 -3.642 1.00 73.94 96 GLN A O 1
ATOM 759 N N . LEU A 1 97 ? 4.902 8.875 -5.495 1.00 65.62 97 LEU A N 1
ATOM 760 C CA . LEU A 1 97 ? 6.154 9.155 -4.818 1.00 65.62 97 LEU A CA 1
ATOM 761 C C . LEU A 1 97 ? 6.121 10.577 -4.252 1.00 65.62 97 LEU A C 1
ATOM 763 O O . LEU A 1 97 ? 5.625 11.474 -4.948 1.00 65.62 97 LEU A O 1
ATOM 767 N N . PRO A 1 98 ? 6.671 10.811 -3.050 1.00 55.25 98 PRO A N 1
ATOM 768 C CA . PRO A 1 98 ? 6.837 12.155 -2.521 1.00 55.25 98 PRO A CA 1
ATOM 769 C C . PRO A 1 98 ? 7.718 12.981 -3.461 1.00 55.25 98 PRO A C 1
ATOM 771 O O . PRO A 1 98 ? 8.855 12.620 -3.759 1.00 55.25 98 PRO A O 1
ATOM 774 N N . ASP A 1 99 ? 7.205 14.122 -3.915 1.00 59.06 99 ASP A N 1
ATOM 775 C CA . ASP A 1 99 ? 7.999 15.163 -4.568 1.00 59.06 99 ASP A CA 1
ATOM 776 C C . ASP A 1 99 ? 7.712 16.473 -3.837 1.00 59.06 99 ASP A C 1
ATOM 778 O O . ASP A 1 99 ? 6.726 17.164 -4.122 1.00 59.06 99 ASP A O 1
ATOM 782 N N . ARG A 1 100 ? 8.597 16.794 -2.882 1.00 46.53 100 ARG A N 1
ATOM 783 C CA . ARG A 1 100 ? 8.517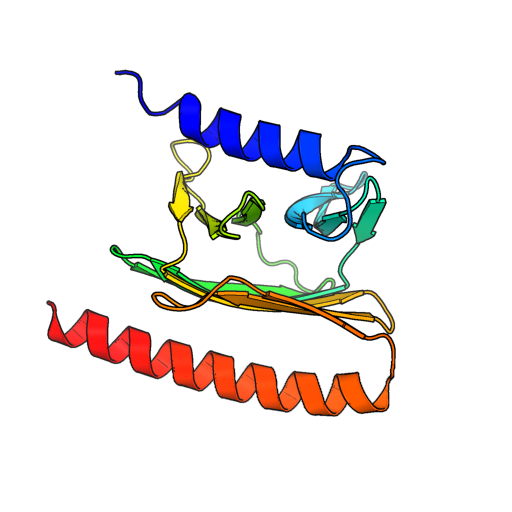 17.975 -2.006 1.00 46.53 100 ARG A CA 1
ATOM 784 C C . ARG A 1 100 ? 8.486 19.303 -2.771 1.00 46.53 100 ARG A C 1
ATOM 786 O O . ARG A 1 100 ? 8.168 20.327 -2.176 1.00 46.53 100 ARG A O 1
ATOM 793 N N . GLN A 1 101 ? 8.815 19.323 -4.066 1.00 47.72 101 GLN A N 1
ATOM 794 C CA . GLN A 1 101 ? 8.752 20.537 -4.884 1.00 47.72 101 GLN A CA 1
ATOM 795 C C . GLN A 1 101 ? 7.534 20.592 -5.815 1.00 47.72 101 GLN A C 1
ATOM 797 O O . GLN A 1 101 ? 7.260 21.663 -6.361 1.00 47.72 101 GLN A O 1
ATOM 802 N N . ARG A 1 102 ? 6.819 19.477 -6.050 1.00 46.00 102 ARG A N 1
ATOM 803 C CA . ARG A 1 102 ? 5.826 19.395 -7.144 1.00 46.00 102 ARG A CA 1
ATOM 804 C C . ARG A 1 102 ? 4.540 18.608 -6.857 1.00 46.00 102 ARG A C 1
ATOM 806 O O . ARG A 1 102 ? 3.784 18.365 -7.793 1.00 46.00 102 ARG A O 1
ATOM 813 N N . GLY A 1 103 ? 4.252 18.253 -5.605 1.00 51.34 103 GLY A N 1
ATOM 814 C CA . GLY A 1 103 ? 2.978 17.608 -5.238 1.00 51.34 103 GLY A CA 1
ATOM 815 C C . GLY A 1 103 ? 2.920 16.099 -5.513 1.00 51.34 103 GLY A C 1
ATOM 816 O O . GLY A 1 103 ? 1.838 15.518 -5.575 1.00 51.34 103 GLY A O 1
ATOM 817 N N . GLY A 1 104 ? 4.085 15.461 -5.645 1.00 60.41 104 GLY A N 1
ATOM 818 C CA . GLY A 1 104 ? 4.235 14.027 -5.890 1.00 60.41 104 GLY A CA 1
ATOM 819 C C . GLY A 1 104 ? 4.134 13.616 -7.361 1.00 60.41 104 GLY A C 1
ATOM 820 O O . GLY A 1 104 ? 3.531 14.299 -8.188 1.00 60.41 104 GLY A O 1
ATOM 821 N N . ARG A 1 105 ? 4.754 12.483 -7.705 1.00 66.31 105 ARG A N 1
ATOM 822 C CA . ARG A 1 105 ? 4.676 11.876 -9.044 1.00 66.31 105 ARG A CA 1
ATOM 823 C C . ARG A 1 105 ? 3.974 10.533 -8.943 1.00 66.31 105 ARG A C 1
ATOM 825 O O . ARG A 1 105 ? 4.455 9.662 -8.229 1.00 66.31 105 ARG A O 1
ATOM 832 N N . VAL A 1 106 ? 2.898 10.352 -9.706 1.00 70.12 106 VAL A N 1
ATOM 833 C CA . VAL A 1 106 ? 2.249 9.045 -9.868 1.00 70.12 106 VAL A CA 1
ATOM 834 C C . VAL A 1 106 ? 3.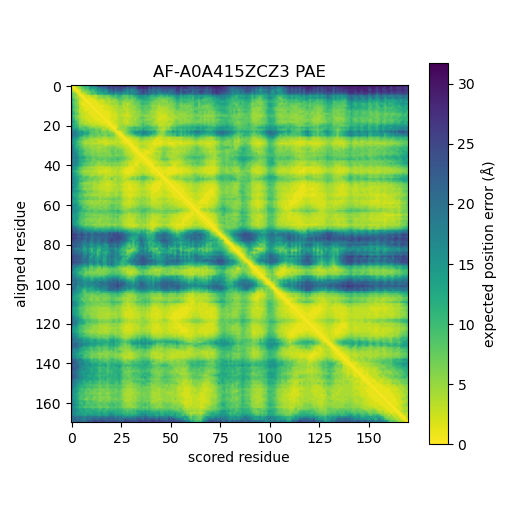007 8.236 -10.917 1.00 70.12 106 VAL A C 1
ATOM 836 O O . VAL A 1 106 ? 3.251 8.711 -12.030 1.00 70.12 106 VAL A O 1
ATOM 839 N N . VAL A 1 107 ? 3.406 7.026 -10.554 1.00 72.31 107 VAL A N 1
ATOM 840 C CA . VAL A 1 107 ? 4.124 6.069 -11.398 1.00 72.31 107 VAL A CA 1
ATOM 841 C C . VAL A 1 107 ? 3.451 4.708 -11.305 1.00 72.31 107 VAL A C 1
ATOM 843 O O . VAL A 1 107 ? 2.950 4.337 -10.249 1.00 72.31 107 VAL A O 1
ATOM 846 N N . MET A 1 108 ? 3.412 3.972 -12.412 1.00 77.75 108 MET A N 1
ATOM 847 C CA . MET A 1 108 ? 2.930 2.592 -12.409 1.00 77.75 108 MET A CA 1
ATOM 848 C C . MET A 1 108 ? 3.985 1.698 -11.758 1.00 77.75 108 MET A C 1
ATOM 850 O O . MET A 1 108 ? 5.161 1.783 -12.117 1.00 77.75 108 MET A O 1
ATOM 854 N N . ALA A 1 109 ? 3.567 0.857 -10.817 1.00 78.31 109 ALA A N 1
ATOM 855 C CA . ALA A 1 109 ? 4.435 -0.138 -10.210 1.00 78.31 109 ALA A CA 1
ATOM 856 C C . ALA A 1 109 ? 4.596 -1.328 -11.164 1.00 78.31 109 ALA A C 1
ATOM 858 O O . ALA A 1 109 ? 3.600 -1.917 -11.587 1.00 78.31 109 ALA A O 1
ATOM 859 N N . SER A 1 110 ? 5.838 -1.677 -11.499 1.00 79.12 110 SER A N 1
ATOM 860 C CA . SER A 1 110 ? 6.146 -2.929 -12.196 1.00 79.12 110 SER A CA 1
ATOM 861 C C . SER A 1 110 ? 6.022 -4.110 -11.240 1.00 79.12 110 SER A C 1
ATOM 863 O O . SER A 1 110 ? 5.451 -5.132 -11.598 1.00 79.12 110 SER A O 1
ATOM 865 N N . ASP A 1 111 ? 6.486 -3.934 -10.003 1.00 85.69 111 ASP A N 1
ATOM 866 C CA . ASP A 1 111 ? 6.412 -4.926 -8.940 1.00 85.69 111 ASP A CA 1
ATOM 867 C C . ASP A 1 111 ? 5.970 -4.240 -7.652 1.00 85.69 111 ASP A C 1
ATOM 869 O O . ASP A 1 111 ? 6.402 -3.130 -7.333 1.00 85.69 111 ASP A O 1
ATOM 873 N N . LEU A 1 112 ? 5.063 -4.885 -6.929 1.00 85.69 112 LEU A N 1
ATOM 874 C CA . LEU A 1 112 ? 4.489 -4.362 -5.702 1.00 85.69 112 LEU A CA 1
ATOM 875 C C . LEU A 1 112 ? 4.129 -5.514 -4.782 1.00 85.69 112 LEU A C 1
ATOM 877 O O . LEU A 1 112 ? 3.429 -6.439 -5.193 1.00 85.69 112 LEU A O 1
ATOM 881 N N . LEU A 1 113 ? 4.509 -5.404 -3.518 1.00 88.81 113 LEU A N 1
ATOM 882 C CA . LEU A 1 113 ? 3.961 -6.247 -2.469 1.00 88.81 113 LEU A CA 1
ATOM 883 C C . LEU A 1 113 ? 3.742 -5.412 -1.213 1.00 88.81 113 LEU A C 1
ATOM 885 O O . LEU A 1 113 ? 4.704 -5.034 -0.550 1.00 88.81 113 LEU A O 1
ATOM 889 N N . ILE A 1 114 ? 2.479 -5.143 -0.885 1.00 87.38 114 ILE A N 1
ATOM 890 C CA . ILE A 1 114 ? 2.082 -4.410 0.319 1.00 87.38 114 ILE A CA 1
ATOM 891 C C . ILE A 1 114 ? 1.203 -5.287 1.197 1.00 87.38 114 ILE A C 1
ATOM 893 O O . ILE A 1 114 ? 0.264 -5.928 0.720 1.00 87.38 114 ILE A O 1
ATOM 897 N N . THR A 1 115 ? 1.474 -5.231 2.491 1.00 89.50 115 THR A N 1
ATOM 898 C CA . THR A 1 115 ? 0.583 -5.646 3.562 1.00 89.50 115 THR A CA 1
ATOM 899 C C . THR A 1 115 ? 0.067 -4.429 4.306 1.00 89.50 115 THR A C 1
ATOM 901 O O . THR A 1 115 ? 0.797 -3.476 4.565 1.00 89.50 115 THR A O 1
ATOM 904 N N . ALA A 1 116 ? -1.217 -4.444 4.640 1.00 88.94 116 ALA A N 1
ATOM 905 C CA . ALA A 1 116 ? -1.829 -3.431 5.483 1.00 88.94 116 ALA A CA 1
ATOM 906 C C . ALA A 1 116 ? -2.721 -4.094 6.527 1.00 88.94 116 ALA A C 1
ATOM 908 O O . ALA A 1 116 ? -3.410 -5.071 6.232 1.00 88.94 116 ALA A O 1
ATOM 909 N N . VAL A 1 117 ? -2.734 -3.550 7.738 1.00 90.06 117 VAL A N 1
ATOM 910 C CA . VAL A 1 117 ? -3.462 -4.113 8.878 1.00 90.06 117 VAL A CA 1
ATOM 911 C C . VAL A 1 117 ? -4.483 -3.106 9.393 1.00 90.06 117 VAL A C 1
ATOM 913 O O . VAL A 1 117 ? -4.184 -1.920 9.507 1.00 90.06 117 VAL A O 1
ATOM 916 N N . ALA A 1 118 ? -5.684 -3.576 9.732 1.00 90.75 118 ALA A N 1
ATOM 917 C CA . ALA A 1 118 ? -6.689 -2.804 10.466 1.00 90.75 118 ALA A CA 1
ATOM 918 C C . ALA A 1 118 ? -7.399 -3.703 11.487 1.00 90.75 118 ALA A C 1
ATOM 920 O O . ALA A 1 118 ? -8.261 -4.514 11.135 1.00 90.75 118 ALA A O 1
ATOM 921 N N . GLY A 1 119 ? -7.030 -3.585 12.763 1.00 87.94 119 GLY A N 1
ATOM 922 C CA . GLY A 1 119 ? -7.467 -4.504 13.811 1.00 87.94 119 GLY A CA 1
ATOM 923 C C . GLY A 1 119 ? -7.125 -5.959 13.467 1.00 87.94 119 GLY A C 1
ATOM 924 O O . GLY A 1 119 ? -5.957 -6.315 13.282 1.00 87.94 119 GLY A O 1
ATOM 925 N N . ASP A 1 120 ? -8.154 -6.801 13.355 1.00 86.88 120 ASP A N 1
ATOM 926 C CA . ASP A 1 120 ? -8.010 -8.222 13.008 1.00 86.88 120 ASP A CA 1
ATOM 927 C C . ASP A 1 120 ? -7.872 -8.475 11.498 1.00 86.88 120 ASP A C 1
ATOM 929 O O . ASP A 1 120 ? -7.596 -9.603 11.090 1.00 86.88 120 ASP A O 1
ATOM 933 N N . TYR A 1 121 ? -8.064 -7.449 10.664 1.00 88.44 121 TYR A N 1
ATOM 934 C CA . TYR A 1 121 ? -7.971 -7.574 9.214 1.00 88.44 121 TYR A CA 1
ATOM 935 C C . TYR A 1 121 ? -6.534 -7.395 8.735 1.00 88.44 121 TYR A C 1
ATOM 937 O O . TYR A 1 121 ? -5.843 -6.466 9.153 1.00 88.44 121 TYR A O 1
ATOM 945 N N . ILE A 1 122 ? -6.134 -8.254 7.802 1.00 89.19 122 ILE A N 1
ATOM 946 C CA . ILE A 1 122 ? -4.945 -8.103 6.969 1.00 89.19 122 ILE A CA 1
ATOM 947 C C . ILE A 1 122 ? -5.367 -7.994 5.508 1.00 89.19 122 ILE A C 1
ATOM 949 O O . ILE A 1 122 ? -6.210 -8.758 5.031 1.00 89.19 122 ILE A O 1
ATOM 953 N N . PHE A 1 123 ? -4.772 -7.039 4.809 1.00 87.75 123 PHE A N 1
ATOM 954 C CA . PHE A 1 123 ? -4.959 -6.764 3.395 1.00 87.75 123 PHE A CA 1
ATOM 955 C C . PHE A 1 123 ? -3.629 -6.979 2.681 1.00 87.75 123 PHE A C 1
ATOM 957 O O . PHE A 1 123 ? -2.597 -6.505 3.150 1.00 87.75 123 PHE A O 1
ATOM 964 N N . ILE A 1 124 ? -3.656 -7.678 1.551 1.00 87.12 124 ILE A N 1
ATOM 965 C CA . ILE A 1 124 ? -2.480 -7.964 0.733 1.00 87.12 124 ILE A CA 1
ATOM 966 C C . ILE A 1 124 ? -2.727 -7.421 -0.668 1.00 87.12 124 ILE A C 1
ATOM 968 O O . ILE A 1 124 ? -3.722 -7.755 -1.319 1.00 87.12 124 ILE A O 1
ATOM 972 N N . PHE A 1 125 ? -1.781 -6.621 -1.137 1.00 85.31 125 PHE A N 1
ATOM 973 C CA . PHE A 1 125 ? -1.765 -6.028 -2.462 1.00 85.31 125 PHE A CA 1
ATOM 974 C C . PHE A 1 125 ? -0.519 -6.509 -3.182 1.00 85.31 125 PHE A C 1
ATOM 976 O O . PHE A 1 125 ? 0.591 -6.319 -2.689 1.00 85.31 125 PHE A O 1
ATOM 983 N N . HIS A 1 126 ? -0.696 -7.143 -4.335 1.00 85.25 126 HIS A N 1
ATOM 984 C CA . HIS A 1 126 ? 0.422 -7.703 -5.081 1.00 85.25 126 HIS A CA 1
ATOM 985 C C . HIS A 1 126 ? 0.308 -7.412 -6.573 1.00 85.25 126 HIS A C 1
ATOM 987 O O . HIS A 1 126 ? -0.684 -7.786 -7.201 1.00 85.25 126 HIS A O 1
ATOM 993 N N . ALA A 1 127 ? 1.350 -6.809 -7.137 1.00 81.69 127 ALA A N 1
ATOM 994 C CA . ALA A 1 127 ? 1.557 -6.605 -8.566 1.00 81.69 127 ALA A CA 1
ATOM 995 C C . ALA A 1 127 ? 2.890 -7.230 -8.975 1.00 81.69 127 ALA A C 1
ATOM 997 O O . ALA A 1 127 ? 3.854 -7.159 -8.218 1.00 81.69 127 ALA A O 1
ATOM 998 N N . ALA A 1 128 ? 2.955 -7.783 -10.181 1.00 80.88 128 ALA A N 1
ATOM 999 C CA . ALA A 1 128 ? 4.218 -8.180 -10.792 1.00 80.88 128 ALA A CA 1
ATOM 1000 C C . ALA A 1 128 ? 4.157 -7.913 -12.296 1.00 80.88 128 ALA A C 1
ATOM 1002 O O . ALA A 1 128 ? 3.076 -7.995 -12.883 1.00 80.88 128 ALA A O 1
ATOM 1003 N N . ARG A 1 129 ? 5.309 -7.656 -12.920 1.00 72.38 129 ARG A N 1
ATOM 1004 C CA . ARG A 1 129 ? 5.412 -7.083 -14.277 1.00 72.38 129 ARG A CA 1
ATOM 1005 C C . ARG A 1 129 ? 4.649 -7.854 -15.363 1.00 72.38 129 ARG A C 1
ATOM 1007 O O . ARG A 1 129 ? 4.090 -7.247 -16.270 1.00 72.38 129 ARG A O 1
ATOM 1014 N N . ASP A 1 130 ? 4.565 -9.176 -15.216 1.00 71.31 130 ASP A N 1
ATOM 1015 C CA . ASP A 1 130 ? 3.912 -10.094 -16.163 1.00 71.31 130 ASP A CA 1
ATOM 1016 C C . ASP A 1 130 ? 2.632 -10.743 -15.604 1.00 71.31 130 ASP A C 1
ATOM 1018 O O . ASP A 1 130 ? 2.149 -11.758 -16.118 1.00 71.31 130 ASP A O 1
ATOM 1022 N N . LYS A 1 131 ? 2.093 -10.224 -14.495 1.00 68.75 131 LYS A N 1
ATOM 1023 C CA . LYS A 1 131 ? 0.927 -10.797 -13.812 1.00 68.75 131 LYS A CA 1
ATOM 1024 C C . LYS A 1 131 ? -0.116 -9.728 -13.527 1.00 68.75 131 LYS A C 1
ATOM 1026 O O . LYS A 1 131 ? 0.185 -8.562 -13.316 1.00 68.75 131 LYS A O 1
ATOM 1031 N N . PHE A 1 132 ? -1.369 -10.162 -13.437 1.00 67.81 132 PHE A N 1
ATOM 1032 C CA . PHE A 1 132 ? -2.438 -9.303 -12.942 1.00 67.81 132 PHE A CA 1
ATOM 1033 C C . PHE A 1 132 ? -2.173 -8.884 -11.497 1.00 67.81 132 PHE A C 1
ATOM 1035 O O . PHE A 1 132 ? -1.774 -9.712 -10.667 1.00 67.81 132 PHE A O 1
ATOM 1042 N N . ALA A 1 133 ? -2.472 -7.624 -11.201 1.00 74.25 133 ALA A N 1
ATOM 1043 C CA . ALA A 1 133 ? -2.602 -7.140 -9.841 1.00 74.25 133 ALA A CA 1
ATOM 1044 C C . ALA A 1 133 ? -3.668 -7.936 -9.074 1.00 74.25 133 ALA A C 1
ATOM 1046 O O . ALA A 1 133 ? -4.705 -8.320 -9.622 1.00 74.25 133 ALA A O 1
ATOM 1047 N N . ARG A 1 134 ? -3.398 -8.202 -7.796 1.00 76.69 134 ARG A N 1
ATOM 1048 C CA . ARG A 1 134 ? -4.287 -8.937 -6.896 1.00 76.69 134 ARG A CA 1
ATOM 1049 C C . ARG A 1 134 ? -4.488 -8.169 -5.603 1.00 76.69 134 ARG A C 1
ATOM 1051 O O . ARG A 1 134 ? -3.531 -7.657 -5.023 1.00 76.69 134 ARG A O 1
ATOM 1058 N N . PHE A 1 135 ? -5.734 -8.174 -5.149 1.00 79.56 135 PHE A N 1
ATOM 1059 C CA . PHE A 1 135 ? -6.152 -7.719 -3.835 1.00 79.56 135 PHE A CA 1
ATOM 1060 C C . PHE A 1 135 ? -6.755 -8.905 -3.082 1.00 79.56 135 PHE A C 1
ATOM 1062 O O . PHE A 1 135 ? -7.603 -9.621 -3.617 1.00 79.56 135 PHE A O 1
ATOM 1069 N N . ALA A 1 136 ? -6.286 -9.143 -1.862 1.00 80.56 136 ALA A N 1
ATOM 1070 C CA . ALA A 1 136 ? -6.809 -10.173 -0.976 1.00 80.56 136 ALA A CA 1
ATOM 1071 C C . ALA A 1 136 ? -6.933 -9.625 0.444 1.00 80.56 136 ALA A C 1
ATOM 1073 O O . ALA A 1 136 ? -6.152 -8.767 0.853 1.00 80.56 136 ALA A O 1
ATOM 1074 N N . TYR A 1 137 ? -7.888 -10.144 1.213 1.00 86.00 137 TYR A N 1
ATOM 1075 C CA . TYR A 1 137 ? -8.024 -9.805 2.623 1.00 86.00 137 TYR A CA 1
ATOM 1076 C C . TYR A 1 137 ? -8.484 -11.001 3.454 1.00 86.00 137 TYR A C 1
ATOM 1078 O O . TYR A 1 137 ? -9.098 -11.943 2.950 1.00 86.00 137 TYR A O 1
ATOM 1086 N N . SER A 1 138 ? -8.176 -10.964 4.746 1.00 84.69 138 SER A N 1
ATOM 1087 C CA . SER A 1 138 ? -8.599 -11.960 5.729 1.00 84.69 138 SER A CA 1
ATOM 1088 C C . SER A 1 138 ? -8.749 -11.304 7.094 1.00 84.69 138 SER A C 1
ATOM 1090 O O . SER A 1 138 ? -8.007 -10.389 7.422 1.00 84.69 138 SER A O 1
ATOM 1092 N N . ASN A 1 139 ? -9.680 -11.798 7.905 1.00 85.19 139 ASN A N 1
ATOM 1093 C CA . ASN A 1 139 ? -9.833 -11.429 9.315 1.00 85.19 139 ASN A CA 1
ATOM 1094 C C . ASN A 1 139 ? -9.584 -12.610 10.266 1.00 85.19 139 ASN A C 1
ATOM 1096 O O . ASN A 1 139 ? -10.012 -12.590 11.419 1.00 85.19 139 ASN A O 1
ATOM 1100 N N . LYS A 1 140 ? -8.955 -13.687 9.775 1.00 84.75 140 LYS A N 1
ATOM 1101 C CA . LYS A 1 140 ? -8.638 -14.866 10.589 1.00 84.75 140 LYS A CA 1
ATOM 1102 C C . LYS A 1 140 ? -7.303 -14.653 11.317 1.00 84.75 140 LYS A C 1
ATOM 1104 O O . LYS A 1 140 ? -6.279 -14.600 10.635 1.00 84.75 140 LYS A O 1
ATOM 1109 N N . PRO A 1 141 ? -7.263 -14.654 12.664 1.00 75.75 141 PRO A N 1
ATOM 1110 C CA . PRO A 1 141 ? -6.041 -14.359 13.419 1.00 75.75 141 PRO A CA 1
ATOM 1111 C C . PRO A 1 141 ? -4.862 -15.294 13.119 1.00 75.75 141 PRO A C 1
ATOM 1113 O O . PRO A 1 141 ? -3.728 -14.842 13.018 1.00 75.75 141 PRO A O 1
ATOM 1116 N N . LEU A 1 142 ? -5.127 -16.593 12.926 1.00 76.19 142 LEU A N 1
ATOM 1117 C CA . LEU A 1 142 ? -4.084 -17.570 12.580 1.00 76.19 142 LEU A CA 1
ATOM 1118 C C . LEU A 1 142 ? -3.461 -17.288 11.207 1.00 76.19 142 LEU A C 1
ATOM 1120 O O . LEU A 1 142 ? -2.250 -17.391 11.056 1.00 76.19 142 LEU A O 1
ATOM 1124 N N . LEU A 1 143 ? -4.278 -16.874 10.230 1.00 76.75 143 LEU A N 1
ATOM 1125 C CA . LEU A 1 143 ? -3.772 -16.495 8.911 1.00 76.75 143 LEU A CA 1
ATOM 1126 C C . LEU A 1 143 ? -2.979 -15.193 8.969 1.00 76.75 143 LEU A C 1
ATOM 1128 O O . LEU A 1 143 ? -2.036 -15.059 8.210 1.00 76.75 143 LEU A O 1
ATOM 1132 N N . LYS A 1 144 ? -3.330 -14.253 9.853 1.00 76.75 144 LYS A N 1
ATOM 1133 C CA . LYS A 1 144 ? -2.596 -12.990 10.000 1.00 76.75 144 LYS A CA 1
ATOM 1134 C C . LYS A 1 144 ? -1.125 -13.242 10.352 1.00 76.75 144 LYS A C 1
ATOM 1136 O O . LYS A 1 144 ? -0.257 -12.809 9.613 1.00 76.75 144 LYS A O 1
ATOM 1141 N N . ALA A 1 145 ? -0.857 -14.041 11.388 1.00 78.25 145 ALA A N 1
ATOM 1142 C CA . ALA A 1 145 ? 0.513 -14.340 11.8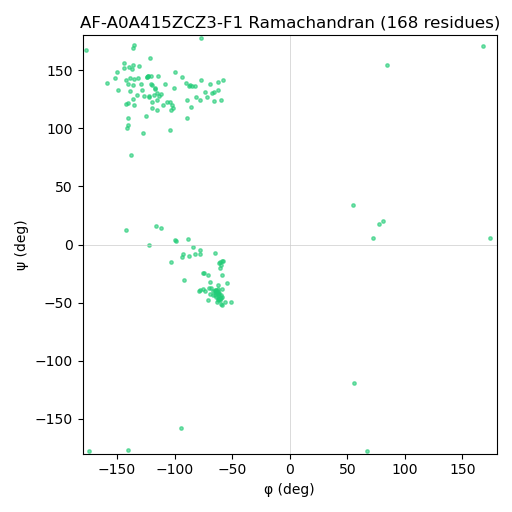16 1.00 78.25 145 ALA A CA 1
ATOM 1143 C C . ALA A 1 145 ? 1.336 -15.110 10.764 1.00 78.25 145 ALA A C 1
ATOM 1145 O O . ALA A 1 145 ? 2.524 -14.846 10.592 1.00 78.25 145 ALA A O 1
ATOM 1146 N N . GLU A 1 146 ? 0.718 -16.066 10.062 1.00 81.81 146 GLU A N 1
ATOM 1147 C CA . GLU A 1 146 ? 1.387 -16.812 8.987 1.00 81.81 146 GLU A CA 1
ATOM 1148 C C . GLU A 1 146 ? 1.658 -15.932 7.764 1.00 81.81 146 GLU A C 1
ATOM 1150 O O . GLU A 1 146 ? 2.741 -15.997 7.181 1.00 81.81 146 GLU A O 1
ATOM 1155 N N . VAL A 1 147 ? 0.679 -15.107 7.379 1.00 78.69 147 VAL A N 1
ATOM 1156 C CA . VAL A 1 147 ? 0.815 -14.175 6.261 1.00 78.69 147 VAL A CA 1
ATOM 1157 C C . VAL A 1 147 ? 1.900 -13.163 6.568 1.00 78.69 147 VAL A C 1
ATOM 1159 O O . VAL A 1 147 ? 2.783 -13.043 5.734 1.00 78.69 147 VAL A O 1
ATOM 1162 N N . ASP A 1 148 ? 1.887 -12.515 7.738 1.00 74.81 148 ASP A N 1
ATOM 1163 C CA . ASP A 1 148 ? 2.859 -11.479 8.108 1.00 74.81 148 ASP A CA 1
ATOM 1164 C C . ASP A 1 148 ? 4.301 -11.963 7.897 1.00 74.81 148 ASP A C 1
ATOM 1166 O O . ASP A 1 148 ? 5.076 -11.309 7.193 1.00 74.81 148 ASP A O 1
ATOM 1170 N N . LEU A 1 149 ? 4.632 -13.157 8.407 1.00 79.56 149 LEU A N 1
ATOM 1171 C CA . LEU A 1 149 ? 5.951 -13.770 8.232 1.00 79.56 149 LEU A CA 1
ATOM 1172 C C . LEU A 1 149 ? 6.291 -13.985 6.748 1.00 79.56 149 LEU A C 1
ATOM 1174 O O . LEU A 1 149 ? 7.350 -13.562 6.285 1.00 79.56 149 LEU A O 1
ATOM 1178 N N . LEU A 1 150 ? 5.387 -14.622 5.996 1.00 82.00 150 LEU A N 1
ATOM 1179 C CA . LEU A 1 150 ? 5.605 -14.941 4.583 1.00 82.00 150 LEU A CA 1
ATOM 1180 C C . LEU A 1 150 ? 5.725 -13.682 3.720 1.00 82.00 150 LEU A C 1
ATOM 1182 O O . LEU A 1 150 ? 6.547 -13.630 2.806 1.00 82.00 150 LEU A O 1
ATOM 1186 N N . THR A 1 151 ? 4.914 -12.662 3.994 1.00 81.44 151 THR A N 1
ATOM 1187 C CA . THR A 1 151 ? 4.965 -11.394 3.268 1.00 81.44 151 THR A CA 1
ATOM 1188 C C . THR A 1 151 ? 6.215 -10.606 3.596 1.00 81.44 151 THR A C 1
ATOM 1190 O O . THR A 1 151 ? 6.789 -10.039 2.674 1.00 81.44 151 THR A O 1
ATOM 1193 N N . PHE A 1 152 ? 6.689 -10.622 4.843 1.00 82.31 152 PHE A N 1
ATOM 1194 C CA . PHE A 1 152 ? 7.942 -9.967 5.210 1.00 82.31 152 PHE A CA 1
ATOM 1195 C C . PHE A 1 152 ? 9.143 -10.618 4.509 1.00 82.31 152 PHE A C 1
ATOM 1197 O O . PHE A 1 152 ? 9.978 -9.929 3.923 1.00 82.31 152 PHE A O 1
ATOM 1204 N N . GLU A 1 153 ? 9.210 -11.952 4.495 1.00 87.50 153 GLU A N 1
ATOM 1205 C CA . GLU A 1 153 ? 10.254 -12.683 3.767 1.00 87.50 153 GLU A CA 1
ATOM 1206 C C . GLU A 1 153 ? 10.201 -12.409 2.258 1.00 87.50 153 GLU A C 1
ATOM 1208 O O . GLU A 1 153 ? 11.237 -12.159 1.637 1.00 87.50 153 GLU A O 1
ATOM 1213 N N . ALA A 1 154 ? 9.001 -12.403 1.670 1.00 86.12 154 ALA A N 1
ATOM 1214 C CA . ALA A 1 154 ? 8.809 -12.109 0.253 1.00 86.12 154 ALA A CA 1
ATOM 1215 C C . ALA A 1 154 ? 9.160 -10.654 -0.102 1.00 86.12 154 ALA A C 1
ATOM 1217 O O . ALA A 1 154 ? 9.777 -10.416 -1.13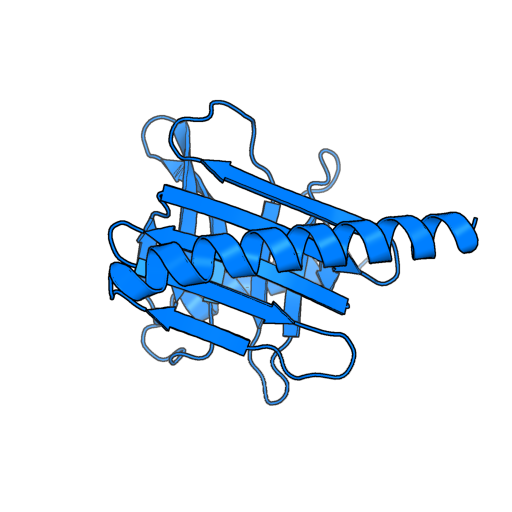9 1.00 86.12 154 ALA A O 1
ATOM 1218 N N . GLN A 1 155 ? 8.807 -9.690 0.753 1.00 86.94 155 GLN A N 1
ATOM 1219 C CA . GLN A 1 155 ? 9.176 -8.280 0.604 1.00 86.94 155 GLN A CA 1
ATOM 1220 C C . GLN A 1 155 ? 10.694 -8.112 0.647 1.00 86.94 155 GLN A C 1
ATOM 1222 O O . GLN A 1 155 ? 11.257 -7.485 -0.248 1.00 86.94 155 GLN A O 1
ATOM 1227 N N . ARG A 1 156 ? 11.370 -8.733 1.622 1.00 87.44 156 ARG A N 1
ATOM 1228 C CA . ARG A 1 156 ? 12.832 -8.676 1.731 1.00 87.44 156 ARG A CA 1
ATOM 1229 C C . ARG A 1 156 ? 13.516 -9.278 0.504 1.00 87.44 156 ARG A C 1
ATOM 1231 O O . ARG A 1 156 ? 14.397 -8.647 -0.067 1.00 87.44 156 ARG A O 1
ATOM 1238 N N . ALA A 1 157 ? 13.077 -10.457 0.064 1.00 87.56 157 ALA A N 1
ATOM 1239 C CA . ALA A 1 157 ? 13.624 -11.105 -1.126 1.00 87.56 157 ALA A CA 1
ATOM 1240 C C . ALA A 1 157 ? 13.414 -10.257 -2.393 1.00 87.56 157 ALA A C 1
ATOM 1242 O O . ALA A 1 157 ? 14.325 -10.126 -3.207 1.00 87.56 157 ALA A O 1
ATOM 1243 N N . LEU A 1 158 ? 12.233 -9.648 -2.548 1.00 86.44 158 LEU A N 1
ATOM 1244 C CA . LEU A 1 158 ? 11.959 -8.735 -3.656 1.00 86.44 158 LEU A CA 1
ATOM 1245 C C . LEU A 1 158 ? 12.891 -7.519 -3.608 1.00 86.44 158 LEU A C 1
ATOM 1247 O O . LEU A 1 158 ? 13.486 -7.179 -4.625 1.00 86.44 158 LEU A O 1
ATOM 1251 N N . LEU A 1 159 ? 13.055 -6.894 -2.441 1.00 87.12 159 LEU A N 1
ATOM 1252 C CA . LEU A 1 159 ? 13.943 -5.747 -2.276 1.00 87.12 159 LEU A CA 1
ATOM 1253 C C . LEU A 1 159 ? 15.397 -6.090 -2.622 1.00 87.12 159 LEU A C 1
ATOM 1255 O O . LEU A 1 159 ? 16.028 -5.342 -3.362 1.00 87.12 159 LEU A O 1
ATOM 1259 N N . GLU A 1 160 ? 15.908 -7.224 -2.137 1.00 88.38 160 GLU A N 1
ATOM 1260 C CA . GLU A 1 160 ? 17.258 -7.712 -2.447 1.00 88.38 160 GLU A CA 1
ATOM 1261 C C . GLU A 1 160 ? 17.443 -7.922 -3.962 1.00 88.38 160 GLU A C 1
ATOM 1263 O O . GLU A 1 160 ? 18.428 -7.465 -4.541 1.00 88.38 160 GLU A O 1
ATOM 1268 N N . CYS A 1 161 ? 16.473 -8.550 -4.639 1.00 86.31 161 CYS A N 1
ATOM 1269 C CA . CYS A 1 161 ? 16.507 -8.714 -6.095 1.00 86.31 161 CYS A CA 1
ATOM 1270 C C . CYS A 1 161 ? 16.497 -7.370 -6.839 1.00 86.31 161 CYS A C 1
ATOM 1272 O O . CYS A 1 161 ? 17.218 -7.201 -7.821 1.00 86.31 161 CYS A O 1
ATOM 1274 N N . LEU A 1 162 ? 15.681 -6.416 -6.389 1.00 85.06 162 LEU A N 1
ATOM 1275 C CA . LEU A 1 162 ? 15.594 -5.091 -7.001 1.00 85.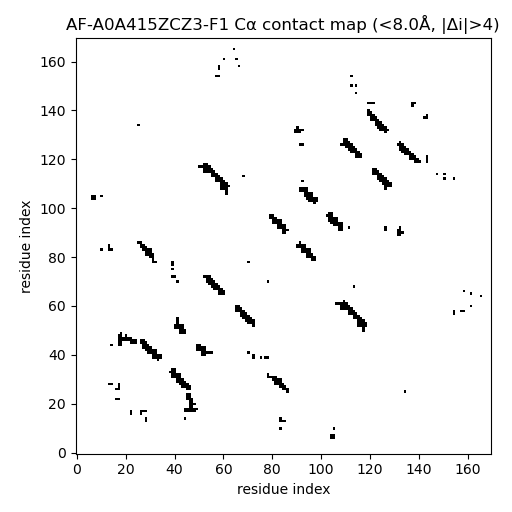06 162 LEU A CA 1
ATOM 1276 C C . LEU A 1 162 ? 16.895 -4.303 -6.825 1.00 85.06 162 LEU A C 1
ATOM 1278 O O . LEU A 1 162 ? 17.367 -3.706 -7.788 1.00 85.06 162 LEU A O 1
ATOM 1282 N N . GLN A 1 163 ? 17.491 -4.342 -5.631 1.00 86.88 163 GLN A N 1
ATOM 1283 C CA . GLN A 1 163 ? 18.780 -3.709 -5.348 1.00 86.88 163 GLN A CA 1
ATOM 1284 C C . GLN A 1 163 ? 19.865 -4.208 -6.310 1.00 86.88 163 GLN A C 1
ATOM 1286 O O . GLN A 1 163 ? 20.517 -3.393 -6.957 1.00 86.88 163 GLN A O 1
ATOM 1291 N N . LEU A 1 164 ? 19.990 -5.530 -6.479 1.00 85.62 164 LEU A N 1
ATOM 1292 C CA . LEU A 1 164 ? 20.966 -6.136 -7.392 1.00 85.62 164 LEU A CA 1
ATOM 1293 C C . LEU A 1 164 ? 20.756 -5.702 -8.851 1.00 85.62 164 LEU A C 1
ATOM 1295 O O . LEU A 1 164 ? 21.701 -5.263 -9.503 1.00 85.62 164 LEU A O 1
ATOM 1299 N N . ASN A 1 165 ? 19.519 -5.760 -9.352 1.00 81.50 165 ASN A N 1
ATOM 1300 C CA . ASN A 1 165 ? 19.215 -5.391 -10.740 1.00 81.50 165 ASN A CA 1
ATOM 1301 C C . ASN A 1 165 ? 19.541 -3.915 -11.034 1.00 81.50 165 ASN A C 1
ATOM 1303 O O . ASN A 1 165 ? 20.077 -3.595 -12.091 1.00 81.50 165 ASN A O 1
ATOM 1307 N 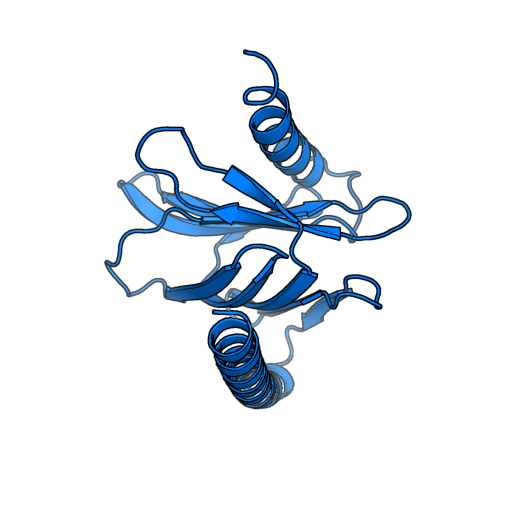N . PHE A 1 166 ? 19.243 -3.008 -10.097 1.00 78.69 166 PHE A N 1
ATOM 1308 C CA . PHE A 1 166 ? 19.544 -1.582 -10.257 1.00 78.69 166 PHE A CA 1
ATOM 1309 C C . PHE A 1 166 ? 21.035 -1.248 -10.088 1.00 78.69 166 PHE A C 1
ATOM 1311 O O . PHE A 1 166 ? 21.480 -0.221 -10.602 1.00 78.69 166 PHE A O 1
ATOM 1318 N N . GLU A 1 167 ? 21.807 -2.066 -9.369 1.00 77.50 167 GLU A N 1
ATOM 1319 C CA . GLU A 1 167 ? 23.266 -1.929 -9.276 1.00 77.50 167 GLU A CA 1
ATOM 1320 C C . GLU A 1 167 ? 23.974 -2.401 -10.553 1.00 77.50 167 GLU A C 1
ATOM 1322 O O . GLU A 1 167 ? 24.922 -1.750 -10.982 1.00 77.50 167 GLU A O 1
ATOM 1327 N N . GLU A 1 168 ? 23.505 -3.480 -11.189 1.00 72.06 168 GLU A N 1
ATOM 1328 C CA . GLU A 1 168 ? 24.083 -4.005 -12.439 1.00 72.06 168 GLU A CA 1
ATOM 1329 C C . GLU A 1 168 ? 23.817 -3.112 -13.666 1.00 72.06 168 GLU A C 1
ATOM 1331 O O . GLU A 1 168 ? 24.593 -3.125 -14.624 1.00 72.06 168 GLU A O 1
ATOM 1336 N N . GLU A 1 169 ? 22.740 -2.323 -13.652 1.00 60.56 169 GLU A N 1
ATOM 1337 C CA . GLU A 1 169 ? 22.383 -1.393 -14.734 1.00 60.56 169 GLU A CA 1
ATOM 1338 C C . GLU A 1 169 ? 23.104 -0.024 -14.657 1.00 60.56 169 GLU A C 1
ATOM 1340 O O . GLU A 1 169 ? 22.909 0.816 -15.545 1.00 60.56 169 GLU A O 1
ATOM 1345 N N . ARG A 1 170 ? 23.937 0.227 -13.632 1.00 54.03 170 ARG A N 1
ATOM 1346 C CA . ARG A 1 170 ? 24.707 1.480 -13.442 1.00 54.03 170 ARG A CA 1
ATOM 1347 C C . ARG A 1 170 ? 26.189 1.336 -13.775 1.00 54.03 170 ARG A C 1
ATOM 1349 O O . ARG A 1 170 ? 26.737 2.336 -14.297 1.00 54.03 170 ARG A O 1
#

Mean predicted aligned error: 8.49 Å

Solvent-accessible surface area (backbone atoms only — not comparable to full-atom values): 9245 Å² total; per-residue (Å²): 142,80,71,75,59,59,48,58,48,47,55,50,50,48,55,57,43,18,53,31,74,80,46,42,91,68,22,43,30,43,35,54,46,63,48,102,84,69,47,77,41,41,33,41,26,33,42,40,41,79,43,68,39,48,35,33,43,31,33,41,28,35,100,88,51,68,52,77,44,86,45,46,71,87,58,88,75,88,74,63,50,33,41,42,40,50,56,60,102,64,39,45,47,33,36,30,43,70,33,98,88,72,83,38,48,70,41,63,44,37,30,34,41,35,42,36,29,39,89,66,32,37,36,40,40,38,34,37,79,91,49,72,41,45,79,49,74,48,64,49,67,73,55,45,61,55,46,54,54,53,51,50,54,50,35,52,54,50,50,55,53,51,54,53,57,61,58,75,77,106

Nearest PDB structures (foldseek):
  8so9-assembly1_B  TM=2.777E-01  e=9.241E-02  Sus scrofa
  7dzg-assembly1_B  TM=2.668E-01  e=1.232E+00  Homo sapiens
  7dzl-assembly1_B  TM=2.669E-01  e=1.614E+00  Homo sapiens
  6mp4-assembly2_E  TM=2.089E-01  e=1.168E+00  Homo sapiens

Foldseek 3Di:
DPPQVVQVVVQVVLLVLLLALPSPQQWKKWFWDADPVRQIWIWIRHNNDIATFQWKWKKFDAPVDIDIDTDHSPDPDDDDKMWTWDDDVAIWIWIFDDDVVRNTDIGTTQWMWMWIHGPLKIWIWTHHNPDGTDIDMDSDNVVVVVVVVVSVVVRVVVVVVRVVVVVVVD